Protein AF-A0A9D5Z1Z5-F1 (afdb_monomer_lite)

pLDDT: mean 91.75, std 8.3, range [56.66, 98.31]

Radius of gyration: 14.16 Å; chains: 1; bounding box: 26×24×48 Å

Sequence (96 aa):
SKLKGMKEYLRKNLNTPDTPAVINTVIRVVKGWVNYHNISYNKKRVGSFIERCKHILLAWFNRRGGKKRMTWDRFTKILRLYQFPRMRDFRTKSML

Secondary structure (DSSP, 8-state):
-HHHHHHHHHHHTTT-S-HHHHHHHHHHHHHHHHHHH-BGGGHHHHHHHHHHHHHHHHHHHHHT--SSPPPHHHHHHHHHHTT---GGGSPPBP--

Foldseek 3Di:
DLLVVLLVLLVVCLQPPCPVVNVVVLLVSLVVVCQVQQAPVCLVVNQVVLVSSLVSVLVSQQSSDDPDRDDPVNSVVVCVVVVRDDSVVDDHDYPD

Structure (mmCIF, N/CA/C/O backbone):
data_AF-A0A9D5Z1Z5-F1
#
_entry.id   AF-A0A9D5Z1Z5-F1
#
loop_
_atom_site.group_PDB
_atom_site.id
_atom_site.type_symbol
_atom_site.label_atom_id
_atom_site.label_alt_id
_atom_site.label_comp_id
_atom_site.label_asym_id
_atom_site.label_entity_id
_atom_site.label_seq_id
_atom_site.pdbx_PDB_ins_code
_atom_site.Cartn_x
_atom_site.Cartn_y
_atom_site.Cartn_z
_atom_site.occupancy
_atom_site.B_iso_or_equiv
_atom_site.auth_seq_id
_atom_site.auth_comp_id
_atom_site.auth_asym_id
_atom_site.auth_atom_id
_atom_site.pdbx_PDB_model_num
ATOM 1 N N . SER A 1 1 ? 13.812 7.654 -2.418 1.00 89.06 1 SER A N 1
ATOM 2 C CA . SER A 1 1 ? 13.173 6.577 -3.216 1.00 89.06 1 SER A CA 1
ATOM 3 C C . SER A 1 1 ? 11.651 6.691 -3.138 1.00 89.06 1 SER A C 1
ATOM 5 O O . SER A 1 1 ? 11.152 7.274 -2.178 1.00 89.06 1 SER A O 1
ATOM 7 N N . LYS A 1 2 ? 10.890 6.122 -4.091 1.00 93.31 2 LYS A N 1
ATOM 8 C CA . LYS A 1 2 ? 9.409 6.162 -4.051 1.00 93.31 2 LYS A CA 1
ATOM 9 C C . LYS A 1 2 ? 8.814 5.528 -2.788 1.00 93.31 2 LYS A C 1
ATOM 11 O O . LYS A 1 2 ? 7.830 6.036 -2.268 1.00 93.31 2 LYS A O 1
ATOM 16 N N . LEU A 1 3 ? 9.453 4.490 -2.241 1.00 96.56 3 LEU A N 1
ATOM 17 C CA . LEU A 1 3 ? 9.033 3.879 -0.974 1.00 96.56 3 LEU A CA 1
ATOM 18 C C . LEU A 1 3 ? 9.202 4.828 0.224 1.00 96.56 3 LEU A C 1
ATOM 20 O O . LEU A 1 3 ? 8.354 4.830 1.110 1.00 96.56 3 LEU A O 1
ATOM 24 N N . LYS A 1 4 ? 10.267 5.647 0.253 1.00 97.19 4 LYS A N 1
ATOM 25 C CA . LYS A 1 4 ? 10.462 6.669 1.299 1.00 97.19 4 LYS A CA 1
ATOM 26 C C . LYS A 1 4 ? 9.357 7.729 1.232 1.00 97.19 4 LYS A C 1
ATOM 28 O O . LYS A 1 4 ? 8.682 7.945 2.231 1.00 97.19 4 LYS A O 1
ATOM 33 N N . GLY A 1 5 ? 9.090 8.265 0.039 1.00 97.56 5 GLY A N 1
ATOM 34 C CA . GLY A 1 5 ? 8.012 9.240 -0.160 1.00 97.56 5 GLY A CA 1
ATOM 35 C C . GLY A 1 5 ? 6.626 8.686 0.195 1.00 97.56 5 GLY A C 1
ATOM 36 O O . GLY A 1 5 ? 5.840 9.365 0.844 1.00 97.56 5 GLY A O 1
ATOM 37 N N . MET A 1 6 ? 6.341 7.419 -0.136 1.00 97.75 6 MET A N 1
ATOM 38 C CA . MET A 1 6 ? 5.099 6.758 0.287 1.00 97.75 6 MET A CA 1
ATOM 39 C C . MET A 1 6 ? 4.985 6.666 1.816 1.00 97.75 6 MET A C 1
ATOM 41 O O . MET A 1 6 ? 3.918 6.932 2.360 1.00 97.75 6 MET A O 1
ATOM 45 N N . LYS A 1 7 ? 6.067 6.307 2.523 1.00 98.06 7 LYS A N 1
ATOM 46 C CA . LYS A 1 7 ? 6.070 6.262 3.996 1.00 98.06 7 LYS A CA 1
ATOM 47 C C . LYS A 1 7 ? 5.796 7.638 4.605 1.00 98.06 7 LYS A C 1
ATOM 49 O O . LYS A 1 7 ? 5.011 7.727 5.544 1.00 98.06 7 LYS A O 1
ATOM 54 N N . GLU A 1 8 ? 6.420 8.687 4.078 1.00 98.31 8 GLU A N 1
ATOM 55 C CA . GLU A 1 8 ? 6.221 10.069 4.534 1.00 98.31 8 GLU A CA 1
ATOM 56 C C . GLU A 1 8 ? 4.784 10.537 4.294 1.00 98.31 8 GLU A C 1
ATOM 58 O O . GLU A 1 8 ? 4.144 11.043 5.214 1.00 98.31 8 GLU A O 1
ATOM 63 N N . TYR A 1 9 ? 4.244 10.293 3.096 1.00 98.31 9 TYR A N 1
ATOM 64 C CA . TYR A 1 9 ? 2.851 10.592 2.765 1.00 98.31 9 TYR A CA 1
ATOM 65 C C . TYR A 1 9 ? 1.876 9.892 3.722 1.00 98.31 9 TYR A C 1
ATOM 67 O O . TYR A 1 9 ? 0.991 10.531 4.286 1.00 98.31 9 TYR A O 1
ATOM 75 N N . LEU A 1 10 ? 2.072 8.595 3.973 1.00 98.06 10 LEU A N 1
ATOM 76 C CA . LEU A 1 10 ? 1.230 7.831 4.895 1.00 98.06 10 LEU A CA 1
ATOM 77 C C . LEU A 1 10 ? 1.362 8.311 6.344 1.00 98.06 10 LEU A C 1
ATOM 79 O O . LEU A 1 10 ? 0.366 8.367 7.058 1.00 98.06 10 LEU A O 1
ATOM 83 N N . ARG A 1 11 ? 2.566 8.699 6.782 1.00 97.56 11 ARG A N 1
ATOM 84 C CA . ARG A 1 11 ? 2.780 9.263 8.122 1.00 97.56 11 ARG A CA 1
ATOM 85 C C . ARG A 1 11 ? 2.022 10.580 8.305 1.00 97.56 11 ARG A C 1
ATOM 87 O O . ARG A 1 11 ? 1.387 10.753 9.337 1.00 97.56 11 ARG A O 1
ATOM 94 N N . LYS A 1 12 ? 2.043 11.468 7.304 1.00 97.88 12 LYS A N 1
ATOM 95 C CA . LYS A 1 12 ? 1.273 12.727 7.320 1.00 97.88 12 LYS A CA 1
ATOM 96 C C . LYS A 1 12 ? -0.240 12.489 7.362 1.00 97.88 12 LYS A C 1
ATOM 98 O O . LYS A 1 12 ? -0.967 13.284 7.934 1.00 97.88 12 LYS A O 1
ATOM 103 N N . ASN A 1 13 ? -0.697 11.369 6.806 1.00 97.62 13 ASN A N 1
ATOM 104 C CA . ASN A 1 13 ? -2.105 10.984 6.754 1.00 97.62 13 ASN A CA 1
ATOM 105 C C . ASN A 1 13 ? -2.477 9.924 7.808 1.00 97.62 13 ASN A C 1
ATOM 107 O O . ASN A 1 13 ? -3.400 9.143 7.592 1.00 97.62 13 ASN A O 1
ATOM 111 N N . LEU A 1 14 ? -1.759 9.837 8.935 1.00 96.56 14 LEU A N 1
ATOM 112 C CA . LEU A 1 14 ? -2.029 8.814 9.954 1.00 96.56 14 LEU A CA 1
ATOM 113 C C . LEU A 1 14 ? -3.452 8.929 10.526 1.00 96.56 14 LEU A C 1
ATOM 115 O O . LEU A 1 14 ? -4.154 7.930 10.621 1.00 96.56 14 LEU A O 1
ATOM 119 N N . ASN A 1 15 ? -3.902 10.147 10.822 1.00 95.50 15 ASN A N 1
ATOM 120 C CA . ASN A 1 15 ? -5.189 10.397 11.481 1.00 95.50 15 ASN A CA 1
ATOM 121 C C . ASN A 1 15 ? -6.287 10.851 10.506 1.00 95.50 15 ASN A C 1
ATOM 123 O O . ASN A 1 15 ? -7.268 11.459 10.916 1.00 95.50 15 ASN A O 1
ATOM 127 N N . THR A 1 16 ? -6.123 10.589 9.208 1.00 95.81 16 THR A N 1
ATOM 128 C CA . THR A 1 16 ? -7.092 11.032 8.197 1.00 95.81 16 THR A CA 1
ATOM 129 C C . THR A 1 16 ? -8.463 10.359 8.371 1.00 95.81 16 THR A C 1
ATOM 131 O O . THR A 1 16 ? -8.524 9.132 8.538 1.00 95.81 16 THR A O 1
ATOM 134 N N . PRO A 1 17 ? -9.578 11.105 8.283 1.00 93.62 17 PRO A N 1
ATOM 135 C CA . PRO A 1 17 ? -10.902 10.498 8.174 1.00 93.62 17 PRO A CA 1
ATOM 136 C C . PRO A 1 17 ? -11.111 9.855 6.790 1.00 93.62 17 PRO A C 1
ATOM 138 O O . PRO A 1 17 ? -11.782 8.831 6.673 1.00 93.62 17 PRO A O 1
ATOM 141 N N . ASP A 1 18 ? -10.456 10.380 5.749 1.00 96.25 18 ASP A N 1
ATOM 142 C CA . ASP A 1 18 ? -10.604 9.930 4.363 1.00 96.25 18 ASP A CA 1
ATOM 143 C C . ASP A 1 18 ? -9.555 8.870 3.990 1.00 96.25 18 ASP A C 1
ATOM 145 O O . ASP A 1 18 ? -8.564 9.092 3.288 1.00 96.25 18 ASP A O 1
ATOM 149 N N . THR A 1 19 ? -9.768 7.666 4.518 1.00 94.88 19 THR A N 1
ATOM 150 C CA . THR A 1 19 ? -8.958 6.487 4.174 1.00 94.88 19 THR A CA 1
ATOM 151 C C . THR A 1 19 ? -9.017 6.147 2.674 1.00 94.88 19 THR A C 1
ATOM 153 O O . THR A 1 19 ? -7.953 5.865 2.107 1.00 94.88 19 THR A O 1
ATOM 156 N N . PRO A 1 20 ? -10.193 6.170 2.005 1.00 96.12 20 PRO A N 1
ATOM 157 C CA . PRO A 1 20 ? -10.282 5.899 0.571 1.00 96.12 20 PRO A CA 1
ATOM 158 C C . PRO A 1 20 ? -9.371 6.792 -0.283 1.00 96.12 20 PRO A C 1
ATOM 160 O O . PRO A 1 20 ? -8.656 6.275 -1.148 1.00 96.12 20 PRO A O 1
ATOM 163 N N . ALA A 1 21 ? -9.319 8.105 -0.025 1.00 97.69 21 ALA A N 1
ATOM 164 C CA . ALA A 1 21 ? -8.465 9.023 -0.784 1.00 97.69 21 ALA A CA 1
ATOM 165 C C . ALA A 1 21 ? -6.969 8.700 -0.649 1.00 97.69 21 ALA A C 1
ATOM 167 O O . ALA A 1 21 ? -6.220 8.748 -1.635 1.00 97.69 21 ALA A O 1
ATOM 168 N N . VAL A 1 22 ? -6.525 8.301 0.546 1.00 97.81 22 VAL A N 1
ATOM 169 C CA . VAL A 1 22 ? -5.132 7.891 0.780 1.00 97.81 22 VAL A CA 1
ATOM 170 C C . VAL A 1 22 ? -4.787 6.631 -0.006 1.00 97.81 22 VAL A C 1
ATOM 172 O O . VAL A 1 22 ? -3.751 6.591 -0.677 1.00 97.81 22 VAL A O 1
ATOM 175 N N . ILE A 1 23 ? -5.658 5.617 0.020 1.00 97.06 23 ILE A N 1
ATOM 176 C CA . ILE A 1 23 ? -5.455 4.374 -0.741 1.00 97.06 23 ILE A CA 1
ATOM 177 C C . ILE A 1 23 ? -5.396 4.679 -2.242 1.00 97.06 23 ILE A C 1
ATOM 179 O O . ILE A 1 23 ? -4.477 4.222 -2.924 1.00 97.06 23 ILE A O 1
ATOM 183 N N . ASN A 1 24 ? -6.313 5.504 -2.750 1.00 97.81 24 ASN A N 1
ATOM 184 C CA . ASN A 1 24 ? -6.347 5.899 -4.158 1.00 97.81 24 ASN A CA 1
ATOM 185 C C . ASN A 1 24 ? -5.082 6.656 -4.584 1.00 97.81 24 ASN A C 1
ATOM 187 O O . ASN A 1 24 ? -4.541 6.405 -5.663 1.00 97.81 24 ASN A O 1
ATOM 191 N N . THR A 1 25 ? -4.553 7.527 -3.725 1.00 97.81 25 THR A N 1
ATOM 192 C CA . THR A 1 25 ? -3.285 8.225 -3.982 1.00 97.81 25 THR A CA 1
ATOM 193 C C . THR A 1 25 ? -2.115 7.246 -4.055 1.00 97.81 25 THR A C 1
ATOM 195 O O . THR A 1 25 ? -1.317 7.299 -4.994 1.00 97.81 25 THR A O 1
ATOM 198 N N . VAL A 1 26 ? -2.039 6.291 -3.122 1.00 97.75 26 VAL A N 1
ATOM 199 C CA . VAL A 1 26 ? -1.028 5.223 -3.159 1.00 97.75 26 VAL A CA 1
ATOM 200 C C . VAL A 1 26 ? -1.137 4.416 -4.455 1.00 97.75 26 VAL A C 1
ATOM 202 O O . VAL A 1 26 ? -0.120 4.172 -5.105 1.00 97.75 26 VAL A O 1
ATOM 205 N N . ILE A 1 27 ? -2.349 4.044 -4.874 1.00 97.56 27 ILE A N 1
ATOM 206 C CA . ILE A 1 27 ? -2.586 3.306 -6.123 1.00 97.56 27 ILE A CA 1
ATOM 207 C C . ILE A 1 27 ? -2.072 4.088 -7.332 1.00 97.56 27 ILE A C 1
ATOM 209 O O . ILE A 1 27 ? -1.370 3.513 -8.165 1.00 97.56 27 ILE A O 1
ATOM 213 N N . ARG A 1 28 ? -2.369 5.391 -7.428 1.00 96.69 28 ARG A N 1
ATOM 214 C CA . ARG A 1 28 ? -1.884 6.253 -8.521 1.00 96.69 28 ARG A CA 1
ATOM 215 C C . ARG A 1 28 ? -0.355 6.282 -8.576 1.00 96.69 28 ARG A C 1
ATOM 217 O O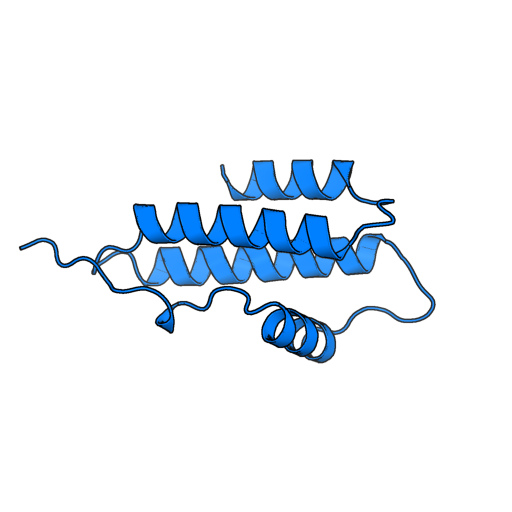 . ARG A 1 28 ? 0.220 6.102 -9.648 1.00 96.69 28 ARG A O 1
ATOM 224 N N . VAL A 1 29 ? 0.307 6.422 -7.425 1.00 95.50 29 VAL A N 1
ATOM 225 C CA . VAL A 1 29 ? 1.778 6.403 -7.332 1.00 95.50 29 VAL A CA 1
ATOM 226 C C . VAL A 1 29 ? 2.350 5.058 -7.780 1.00 95.50 29 VAL A C 1
ATOM 228 O O . VAL A 1 29 ? 3.323 5.031 -8.537 1.00 95.50 29 VAL A O 1
ATOM 231 N N . VAL A 1 30 ? 1.752 3.945 -7.341 1.00 96.25 30 VAL A N 1
ATOM 232 C CA . VAL A 1 30 ? 2.190 2.600 -7.734 1.00 96.25 30 VAL A CA 1
ATOM 233 C C . VAL A 1 30 ? 2.021 2.401 -9.236 1.00 96.25 30 VAL A C 1
ATOM 235 O O . VAL A 1 30 ? 2.984 2.014 -9.893 1.00 96.25 30 VAL A O 1
ATOM 238 N N . LYS A 1 31 ? 0.851 2.731 -9.801 1.00 94.88 31 LYS A N 1
ATOM 239 C CA . LYS A 1 31 ? 0.597 2.639 -11.248 1.00 94.88 31 LYS A CA 1
ATOM 240 C C . LYS A 1 31 ? 1.614 3.450 -12.049 1.00 94.88 31 LYS A C 1
ATOM 242 O O . LYS A 1 31 ? 2.222 2.906 -12.964 1.00 94.88 31 LYS A O 1
ATOM 247 N N . GLY A 1 32 ? 1.854 4.708 -11.674 1.00 93.00 32 GLY A N 1
ATOM 248 C CA . GLY A 1 32 ? 2.824 5.565 -12.360 1.00 93.00 32 GLY A CA 1
ATOM 249 C C . GLY A 1 32 ? 4.245 4.999 -12.323 1.00 93.00 32 GLY A C 1
ATOM 250 O O . GLY A 1 32 ? 4.926 4.957 -13.345 1.00 93.00 32 GLY A O 1
ATOM 251 N N . TRP A 1 33 ? 4.684 4.497 -11.164 1.00 94.38 33 TRP A N 1
ATOM 252 C CA . TRP A 1 33 ? 6.012 3.897 -11.053 1.00 94.38 33 TRP A CA 1
ATOM 253 C C . TRP A 1 33 ? 6.133 2.619 -11.887 1.00 94.38 33 TRP A C 1
ATOM 255 O O . TRP A 1 33 ? 7.124 2.460 -12.598 1.00 94.38 33 TRP A O 1
ATOM 265 N N . VAL A 1 34 ? 5.134 1.734 -11.847 1.00 92.81 34 VAL A N 1
ATOM 266 C CA . VAL A 1 34 ? 5.164 0.491 -12.627 1.00 92.81 34 VAL A CA 1
ATOM 267 C C . VAL A 1 34 ? 5.115 0.787 -14.126 1.00 92.81 34 VAL A C 1
ATOM 269 O O . VAL A 1 34 ? 5.950 0.263 -14.850 1.00 92.81 34 VAL A O 1
ATOM 272 N N . ASN A 1 35 ? 4.247 1.687 -14.591 1.00 90.06 35 ASN A N 1
ATOM 273 C CA . ASN A 1 35 ? 4.170 2.074 -16.007 1.00 90.06 35 ASN A CA 1
ATOM 274 C C . ASN A 1 35 ? 5.510 2.574 -16.567 1.00 90.06 35 ASN A C 1
ATOM 276 O O . ASN A 1 35 ? 5.827 2.310 -17.725 1.00 90.06 35 ASN A O 1
ATOM 280 N N . TYR A 1 36 ? 6.302 3.268 -15.745 1.00 90.12 36 TYR A N 1
ATOM 281 C CA . TYR A 1 36 ? 7.634 3.735 -16.129 1.00 90.12 36 TYR A CA 1
ATOM 282 C C . TYR A 1 36 ? 8.689 2.616 -16.115 1.00 90.12 36 TYR A C 1
ATOM 284 O O . TYR A 1 36 ? 9.592 2.606 -16.941 1.00 90.12 36 TYR A O 1
ATOM 292 N N . HIS A 1 37 ? 8.594 1.664 -15.181 1.00 86.88 37 HIS A N 1
ATOM 293 C CA . HIS A 1 37 ? 9.646 0.669 -14.940 1.00 86.88 37 HIS A CA 1
ATOM 294 C C . HIS A 1 37 ? 9.353 -0.727 -15.523 1.00 86.88 37 HIS A C 1
ATOM 296 O O . HIS A 1 37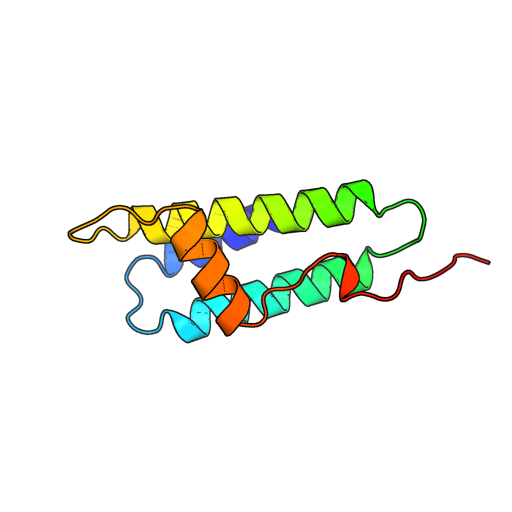 ? 10.227 -1.592 -15.447 1.00 86.88 37 HIS A O 1
ATOM 302 N N . ASN A 1 38 ? 8.161 -0.986 -16.075 1.00 80.00 38 ASN A N 1
ATOM 303 C CA . ASN A 1 38 ? 7.729 -2.315 -16.530 1.00 80.00 38 ASN A CA 1
ATOM 304 C C . ASN A 1 38 ? 8.263 -2.694 -17.926 1.00 80.00 38 ASN A C 1
ATOM 306 O O . ASN A 1 38 ? 7.513 -2.803 -18.898 1.00 80.00 38 ASN A O 1
ATOM 310 N N . ILE A 1 39 ? 9.572 -2.925 -17.992 1.00 78.81 39 ILE A N 1
ATOM 311 C CA . ILE A 1 39 ? 10.297 -3.511 -19.132 1.00 78.81 39 ILE A CA 1
ATOM 312 C C . ILE A 1 39 ? 10.576 -5.005 -18.883 1.00 78.81 39 ILE A C 1
ATOM 314 O O . ILE A 1 39 ? 10.631 -5.435 -17.726 1.00 78.81 39 ILE A O 1
ATOM 318 N N . SER A 1 40 ? 10.771 -5.799 -19.943 1.00 70.56 40 SER A N 1
ATOM 319 C CA . SER A 1 40 ? 10.860 -7.276 -19.891 1.00 70.56 40 SER A CA 1
ATOM 320 C C . SER A 1 40 ? 11.788 -7.846 -18.819 1.00 70.56 40 SER A C 1
ATOM 322 O O . SER A 1 40 ? 11.400 -8.772 -18.104 1.00 70.56 40 SER A O 1
ATOM 324 N N . TYR A 1 41 ? 12.960 -7.242 -18.627 1.00 72.31 41 TYR A N 1
ATOM 325 C CA . TYR A 1 41 ? 13.968 -7.701 -17.667 1.00 72.31 41 TYR A CA 1
ATOM 326 C C . TYR A 1 41 ? 13.766 -7.174 -16.235 1.00 72.31 41 TYR A C 1
ATOM 328 O O . TYR A 1 41 ? 14.477 -7.568 -15.315 1.00 72.31 41 TYR A O 1
ATOM 336 N N . ASN A 1 42 ? 12.774 -6.309 -16.001 1.00 83.00 42 ASN A N 1
ATOM 337 C CA . ASN A 1 42 ? 12.578 -5.627 -14.715 1.00 83.00 42 ASN A CA 1
ATOM 338 C C . ASN A 1 42 ? 11.406 -6.185 -13.887 1.00 83.00 42 ASN A C 1
ATOM 340 O O . ASN A 1 42 ? 11.046 -5.651 -12.833 1.00 83.00 42 ASN A O 1
ATOM 344 N N . LYS A 1 43 ? 10.828 -7.301 -14.338 1.00 85.31 43 LYS A N 1
ATOM 345 C CA . LYS A 1 43 ? 9.686 -7.992 -13.724 1.00 85.31 43 LYS A CA 1
ATOM 346 C C . LYS A 1 43 ? 9.866 -8.248 -12.218 1.00 85.31 43 LYS A C 1
ATOM 348 O O . LYS A 1 43 ? 8.986 -7.913 -11.425 1.00 85.31 43 LYS A O 1
ATOM 353 N N . LYS A 1 44 ? 11.033 -8.757 -11.800 1.00 89.06 44 LYS A N 1
ATOM 354 C CA . LYS A 1 44 ? 11.353 -9.041 -10.384 1.00 89.06 44 LYS A CA 1
ATOM 355 C C . LYS A 1 44 ? 11.362 -7.781 -9.514 1.00 89.06 44 LYS A C 1
ATOM 357 O O . LYS A 1 44 ? 10.829 -7.788 -8.401 1.00 89.06 44 LYS A O 1
ATOM 362 N N . ARG A 1 45 ? 11.942 -6.685 -10.014 1.00 90.88 45 ARG A N 1
ATOM 363 C CA . ARG A 1 45 ? 11.975 -5.392 -9.310 1.00 90.88 45 ARG A CA 1
ATOM 364 C C . ARG A 1 45 ? 10.574 -4.801 -9.194 1.00 90.88 45 ARG A C 1
ATOM 366 O O . ARG A 1 45 ? 10.233 -4.282 -8.135 1.00 90.88 45 ARG A O 1
ATOM 373 N N . VAL A 1 46 ? 9.768 -4.911 -10.251 1.00 92.69 46 VAL A N 1
ATOM 374 C CA . VAL A 1 46 ? 8.376 -4.446 -10.265 1.00 92.69 46 VAL A CA 1
ATOM 375 C C . VAL A 1 46 ? 7.529 -5.198 -9.246 1.00 92.69 46 VAL A C 1
ATOM 377 O O . VAL A 1 46 ? 6.902 -4.564 -8.398 1.00 92.69 46 VAL A O 1
ATOM 380 N N . GLY A 1 47 ? 7.573 -6.533 -9.260 1.00 93.06 47 GLY A N 1
ATOM 381 C CA . GLY A 1 47 ? 6.883 -7.352 -8.262 1.00 93.06 47 GLY A CA 1
ATOM 382 C C . GLY A 1 47 ? 7.322 -7.005 -6.837 1.00 93.06 47 GLY A C 1
ATOM 383 O O . GLY A 1 47 ? 6.489 -6.721 -5.978 1.00 93.06 47 GLY A O 1
ATOM 384 N N . SER A 1 48 ? 8.635 -6.903 -6.608 1.00 94.50 48 SER A N 1
ATOM 385 C CA . SER A 1 48 ? 9.191 -6.534 -5.298 1.00 94.50 48 SER A CA 1
ATOM 386 C C . SER A 1 48 ? 8.744 -5.146 -4.829 1.00 94.50 48 SER A C 1
ATOM 388 O O . SER A 1 48 ? 8.524 -4.933 -3.638 1.00 94.50 48 SER A O 1
ATOM 390 N N . PHE A 1 49 ? 8.618 -4.181 -5.742 1.00 95.12 49 PHE A N 1
ATOM 391 C CA . PHE A 1 49 ? 8.125 -2.844 -5.423 1.00 95.12 49 PHE A CA 1
ATOM 392 C C . PHE A 1 49 ? 6.653 -2.875 -4.996 1.00 95.12 49 PHE A C 1
ATOM 394 O O . PHE A 1 49 ? 6.319 -2.324 -3.947 1.00 95.12 49 PHE A O 1
ATOM 401 N N . ILE A 1 50 ? 5.798 -3.564 -5.761 1.00 95.94 50 ILE A N 1
ATOM 402 C CA . ILE A 1 50 ? 4.367 -3.710 -5.457 1.00 95.94 50 ILE A CA 1
ATOM 403 C C . ILE A 1 50 ? 4.174 -4.355 -4.077 1.00 95.94 50 ILE A C 1
ATOM 405 O O . ILE A 1 50 ? 3.429 -3.818 -3.255 1.00 95.94 50 ILE A O 1
ATOM 409 N N . GLU A 1 51 ? 4.878 -5.452 -3.782 1.00 96.62 51 GLU A N 1
ATOM 410 C CA . GLU A 1 51 ? 4.775 -6.122 -2.478 1.00 96.62 51 GLU A CA 1
ATOM 411 C C . GLU A 1 51 ? 5.255 -5.226 -1.329 1.00 96.62 51 GLU A C 1
ATOM 413 O O . GLU A 1 51 ? 4.580 -5.099 -0.305 1.00 96.62 51 GLU A O 1
ATOM 418 N N . ARG A 1 52 ? 6.363 -4.495 -1.505 1.00 97.44 52 ARG A N 1
ATOM 419 C CA . ARG A 1 52 ? 6.828 -3.530 -0.492 1.00 97.44 52 ARG A CA 1
ATOM 420 C C . ARG A 1 52 ? 5.800 -2.427 -0.234 1.00 97.44 52 ARG A C 1
ATOM 422 O O . ARG A 1 52 ? 5.598 -2.060 0.924 1.00 97.44 52 ARG A O 1
ATOM 429 N N . CYS A 1 53 ? 5.125 -1.921 -1.266 1.00 97.81 53 CYS A N 1
ATOM 430 C CA . CYS A 1 53 ? 4.033 -0.959 -1.103 1.00 97.81 53 CYS A CA 1
ATOM 431 C C . CYS A 1 53 ? 2.874 -1.543 -0.280 1.00 97.81 53 CYS A C 1
ATOM 433 O O . CYS A 1 53 ? 2.394 -0.876 0.638 1.00 97.81 53 CYS A O 1
ATOM 435 N N . LYS A 1 54 ? 2.471 -2.795 -0.541 1.00 97.69 54 LYS A N 1
ATOM 436 C CA . LYS A 1 54 ? 1.434 -3.491 0.242 1.00 97.69 54 LYS A CA 1
ATOM 437 C C . LYS A 1 54 ? 1.813 -3.602 1.719 1.00 97.69 54 LYS A C 1
ATOM 439 O O . LYS A 1 54 ? 1.018 -3.224 2.575 1.00 97.69 54 LYS A O 1
ATOM 444 N N . HIS A 1 55 ? 3.035 -4.036 2.031 1.00 97.88 55 HIS A N 1
ATOM 445 C CA . HIS A 1 55 ? 3.507 -4.133 3.419 1.00 97.88 55 HIS A CA 1
ATOM 446 C C . HIS A 1 55 ? 3.553 -2.778 4.133 1.00 97.88 55 HIS A C 1
ATOM 448 O O . HIS A 1 55 ? 3.158 -2.678 5.294 1.00 97.88 55 HIS A O 1
ATOM 454 N N . ILE A 1 56 ? 4.005 -1.721 3.450 1.00 98.06 56 ILE A N 1
ATOM 455 C CA . ILE A 1 56 ? 4.016 -0.364 4.014 1.00 98.06 56 ILE A CA 1
ATOM 456 C C . ILE A 1 56 ? 2.590 0.099 4.329 1.00 98.06 56 ILE A C 1
ATOM 458 O O . ILE A 1 56 ? 2.358 0.660 5.400 1.00 98.06 56 ILE A O 1
ATOM 462 N N . LEU A 1 57 ? 1.643 -0.150 3.423 1.00 97.31 57 LEU A N 1
ATOM 463 C CA . LEU A 1 57 ? 0.251 0.245 3.603 1.00 97.31 57 LEU A CA 1
ATOM 464 C C . LEU A 1 57 ? -0.428 -0.558 4.725 1.00 97.31 57 LEU A C 1
ATOM 466 O O . LEU A 1 57 ? -1.096 0.037 5.566 1.00 97.31 57 LEU A O 1
ATOM 470 N N . LEU A 1 58 ? -0.184 -1.869 4.823 1.00 97.50 58 LEU A N 1
ATOM 471 C CA . LEU A 1 58 ? -0.643 -2.679 5.957 1.00 97.50 58 LEU A CA 1
ATOM 472 C C . LEU A 1 58 ? -0.078 -2.166 7.289 1.00 97.50 58 LEU A C 1
ATOM 474 O O . LEU A 1 58 ? -0.795 -2.081 8.286 1.00 97.50 58 LEU A O 1
ATOM 478 N N . ALA A 1 59 ? 1.210 -1.815 7.321 1.00 97.25 59 ALA A N 1
ATOM 479 C CA . ALA A 1 59 ? 1.820 -1.237 8.512 1.00 97.25 59 ALA A CA 1
ATOM 480 C C . ALA A 1 59 ? 1.175 0.107 8.875 1.00 97.25 59 ALA A C 1
ATOM 482 O O . ALA A 1 59 ? 0.978 0.383 10.051 1.00 97.25 59 ALA A O 1
ATOM 483 N N . TRP A 1 60 ? 0.819 0.934 7.889 1.00 97.06 60 TRP A N 1
ATOM 484 C CA . TRP A 1 60 ? 0.072 2.169 8.126 1.00 97.06 60 TRP A CA 1
ATOM 485 C C . TRP A 1 60 ? -1.315 1.900 8.717 1.00 97.06 60 TRP A C 1
ATOM 487 O O . TRP A 1 60 ? -1.613 2.472 9.759 1.00 97.06 60 TRP A O 1
ATOM 497 N N . PHE A 1 61 ? -2.100 0.969 8.161 1.00 95.31 61 PHE A N 1
ATOM 498 C CA . PHE A 1 61 ? -3.387 0.560 8.748 1.00 95.31 61 PHE A CA 1
ATOM 499 C C . PHE A 1 61 ? -3.247 0.146 10.214 1.00 95.31 61 PHE A C 1
ATOM 501 O O . PHE A 1 61 ? -4.000 0.604 11.063 1.00 95.31 61 PHE A O 1
ATOM 508 N N . ASN A 1 62 ? -2.248 -0.682 10.522 1.00 95.69 62 ASN A N 1
ATOM 509 C CA . ASN A 1 62 ? -2.022 -1.157 11.885 1.00 95.69 62 ASN A CA 1
ATOM 510 C C . ASN A 1 62 ? -1.539 -0.062 12.848 1.00 95.69 62 ASN A C 1
ATOM 512 O O . ASN A 1 62 ? -1.804 -0.157 14.041 1.00 95.69 62 ASN A O 1
ATOM 516 N N . ARG A 1 63 ? -0.862 0.985 12.357 1.00 95.19 63 ARG A N 1
ATOM 517 C CA . ARG A 1 63 ? -0.442 2.128 13.187 1.00 95.19 63 ARG A CA 1
ATOM 518 C C . ARG A 1 63 ? -1.592 3.053 13.572 1.00 95.19 63 ARG A C 1
ATOM 520 O O . ARG A 1 63 ? -1.462 3.762 14.558 1.00 95.19 63 ARG A O 1
ATOM 527 N N . ARG A 1 64 ? -2.692 3.055 12.817 1.00 91.31 64 ARG A N 1
ATOM 528 C CA . ARG A 1 64 ? -3.874 3.882 13.111 1.00 91.31 64 ARG A CA 1
ATOM 529 C C . ARG A 1 64 ? -4.672 3.405 14.326 1.00 91.31 64 ARG A C 1
ATOM 531 O O . ARG A 1 64 ? -5.564 4.115 14.773 1.00 91.31 64 ARG A O 1
ATOM 538 N N . GLY A 1 65 ? -4.351 2.225 14.856 1.00 82.81 65 GLY A N 1
ATOM 539 C CA . GLY A 1 65 ? -5.070 1.634 15.977 1.00 82.81 65 GLY A CA 1
ATOM 540 C C . GLY A 1 65 ? -6.454 1.106 15.587 1.00 82.81 65 GLY A C 1
ATOM 541 O O . GLY A 1 65 ? -6.808 1.010 14.412 1.00 82.81 65 GLY A O 1
ATOM 542 N N . GLY A 1 66 ? -7.220 0.700 16.598 1.00 82.62 66 GLY A N 1
ATOM 543 C CA . GLY A 1 66 ? -8.526 0.053 16.462 1.00 82.62 66 GLY A CA 1
ATOM 544 C C . GLY A 1 66 ? -8.628 -1.204 17.328 1.00 82.62 66 GLY A C 1
ATOM 545 O O . GLY A 1 66 ? -7.616 -1.770 17.733 1.00 82.62 66 GLY A O 1
ATOM 546 N N . LYS A 1 67 ? -9.857 -1.668 17.602 1.00 77.50 67 LYS A N 1
ATOM 547 C CA . LYS A 1 67 ? -10.117 -2.820 18.497 1.00 77.50 67 LYS A CA 1
ATOM 548 C C . LYS A 1 67 ? -9.411 -4.116 18.075 1.00 77.50 67 LYS A C 1
ATOM 550 O O . LYS A 1 67 ? -9.153 -4.967 18.917 1.00 77.50 67 LYS A O 1
ATOM 555 N N . LYS A 1 68 ? -9.148 -4.311 16.777 1.00 87.06 68 LYS A N 1
ATOM 556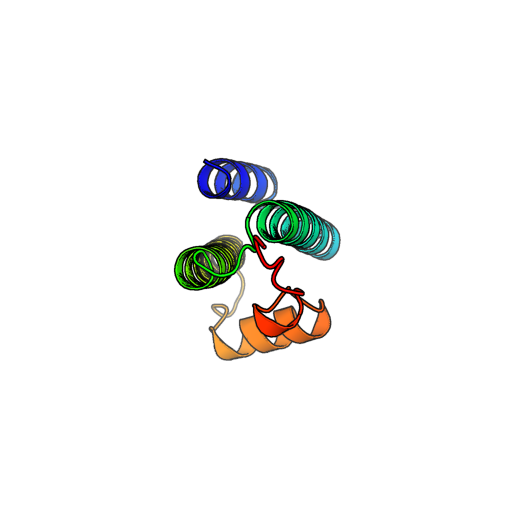 C CA . LYS A 1 68 ? -8.497 -5.516 16.238 1.00 87.06 68 LYS A CA 1
ATOM 557 C C . LYS A 1 68 ? -7.423 -5.131 15.229 1.00 87.06 68 LYS A C 1
ATOM 559 O O . LYS A 1 68 ? -7.661 -4.298 14.358 1.00 87.06 68 LYS A O 1
ATOM 564 N N . ARG A 1 69 ? -6.271 -5.802 15.303 1.00 91.25 69 ARG A N 1
ATOM 565 C CA . ARG A 1 69 ? -5.182 -5.660 14.328 1.00 91.25 69 ARG A CA 1
ATOM 566 C C . ARG A 1 69 ? -5.653 -6.082 12.930 1.00 91.25 69 ARG A C 1
ATOM 568 O O . ARG A 1 69 ? -6.329 -7.100 12.771 1.00 91.25 69 ARG A O 1
ATOM 575 N N . MET A 1 70 ? -5.262 -5.324 11.910 1.00 94.69 70 MET A N 1
ATOM 576 C CA . MET A 1 70 ? -5.470 -5.688 10.512 1.00 94.69 70 MET A CA 1
ATOM 577 C C . MET A 1 70 ? -4.562 -6.869 10.147 1.00 94.69 70 MET A C 1
ATOM 579 O O . MET A 1 70 ? -3.332 -6.772 10.223 1.00 94.69 70 MET A O 1
ATOM 583 N N . THR A 1 71 ? -5.170 -7.980 9.730 1.00 95.94 71 THR A N 1
ATOM 584 C CA . THR A 1 71 ? -4.462 -9.166 9.228 1.00 95.94 71 THR A CA 1
ATOM 585 C C . THR A 1 71 ? -4.160 -9.032 7.737 1.00 95.94 71 THR A C 1
ATOM 587 O O . THR A 1 71 ? -4.818 -8.270 7.025 1.00 95.94 71 THR A O 1
ATOM 590 N N . TRP A 1 72 ? -3.185 -9.801 7.243 1.00 96.19 72 TRP A N 1
ATOM 591 C CA . TRP A 1 72 ? -2.852 -9.822 5.815 1.00 96.19 72 TRP A CA 1
ATOM 592 C C . TRP A 1 72 ? -4.044 -10.252 4.941 1.00 96.19 72 TRP A C 1
ATOM 594 O O . TRP A 1 72 ? -4.322 -9.617 3.928 1.00 96.19 72 TRP A O 1
ATOM 604 N N . ASP A 1 73 ? -4.809 -11.268 5.354 1.00 96.62 73 ASP A N 1
ATOM 605 C CA . ASP A 1 73 ? -5.985 -11.737 4.603 1.00 96.62 73 ASP A CA 1
ATOM 606 C C . ASP A 1 73 ? -7.066 -10.649 4.460 1.00 96.62 73 ASP A C 1
ATOM 608 O O . ASP A 1 73 ? -7.506 -10.333 3.353 1.00 96.62 73 ASP A O 1
ATOM 612 N N . ARG A 1 74 ? -7.440 -9.986 5.563 1.00 95.31 74 ARG A N 1
ATOM 613 C CA . ARG A 1 74 ? -8.423 -8.889 5.523 1.00 95.31 74 ARG A CA 1
ATOM 614 C C . ARG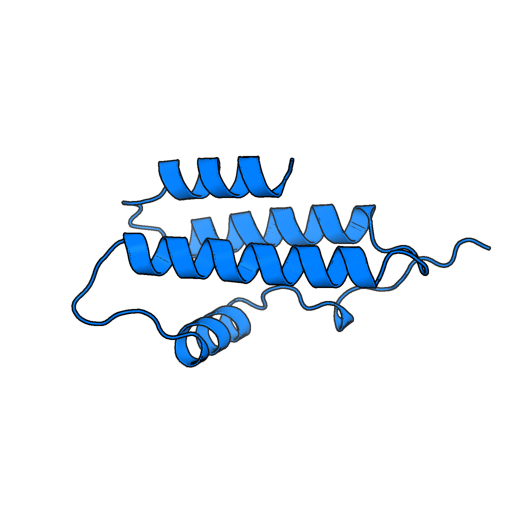 A 1 74 ? -7.927 -7.722 4.681 1.00 95.31 74 ARG A C 1
ATOM 616 O O . ARG A 1 74 ? -8.666 -7.189 3.857 1.00 95.31 74 ARG A O 1
ATOM 623 N N . PHE A 1 75 ? -6.658 -7.365 4.842 1.00 96.31 75 PHE A N 1
ATOM 624 C CA . PHE A 1 75 ? -6.033 -6.308 4.063 1.00 96.31 75 PHE A CA 1
ATOM 625 C C . PHE A 1 75 ? -6.036 -6.612 2.562 1.00 96.31 75 PHE A C 1
ATOM 627 O O . PHE A 1 75 ? -6.416 -5.761 1.763 1.00 96.31 75 PHE A O 1
ATOM 634 N N . THR A 1 76 ? -5.682 -7.831 2.154 1.00 95.50 76 THR A N 1
ATOM 635 C CA . THR A 1 76 ? -5.695 -8.209 0.733 1.00 95.50 76 THR A CA 1
ATOM 636 C C . THR A 1 76 ? -7.109 -8.276 0.149 1.00 95.50 76 THR A C 1
ATOM 638 O O . THR A 1 76 ? -7.281 -7.996 -1.037 1.00 95.50 76 THR A O 1
ATOM 641 N N . LYS A 1 77 ? -8.139 -8.590 0.949 1.00 96.56 77 LYS A N 1
ATOM 642 C CA . LYS A 1 77 ? -9.553 -8.437 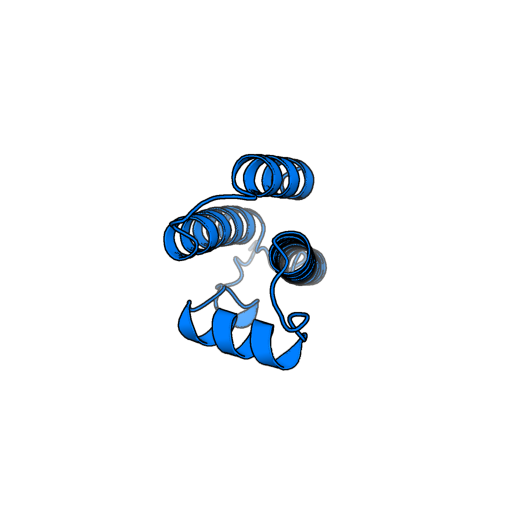0.550 1.00 96.56 77 LYS A CA 1
ATOM 643 C C . LYS A 1 77 ? -9.899 -6.971 0.276 1.00 96.56 77 LYS A C 1
ATOM 645 O O . LYS A 1 77 ? -10.424 -6.677 -0.792 1.00 96.56 77 LYS A O 1
ATOM 650 N N . ILE A 1 78 ? -9.511 -6.052 1.163 1.00 94.88 78 ILE A N 1
ATOM 651 C CA . ILE A 1 78 ? -9.691 -4.605 0.949 1.00 94.88 78 ILE A CA 1
ATOM 652 C C . ILE A 1 78 ? -8.971 -4.158 -0.327 1.00 94.88 78 ILE A C 1
ATOM 654 O O . ILE A 1 78 ? -9.576 -3.534 -1.190 1.00 94.88 78 ILE A O 1
ATOM 658 N N . LEU A 1 79 ? -7.701 -4.528 -0.506 1.00 95.69 79 LEU A N 1
ATOM 659 C CA . LEU A 1 79 ? -6.948 -4.152 -1.705 1.00 95.69 79 LEU A CA 1
ATOM 660 C C . LEU A 1 79 ? -7.584 -4.657 -3.006 1.00 95.69 79 LEU A C 1
ATOM 662 O O . LEU A 1 79 ? -7.474 -3.981 -4.026 1.00 95.69 79 LEU A O 1
ATOM 666 N N . ARG A 1 80 ? -8.248 -5.820 -2.984 1.00 95.25 80 ARG A N 1
ATOM 667 C CA . ARG A 1 80 ? -9.007 -6.319 -4.139 1.00 95.25 80 ARG A CA 1
ATOM 668 C C . ARG A 1 80 ? -10.188 -5.410 -4.479 1.00 95.25 80 ARG A C 1
ATOM 670 O O . ARG A 1 80 ? -10.362 -5.108 -5.654 1.00 95.25 80 ARG A O 1
ATOM 677 N N . LEU A 1 81 ? -10.932 -4.936 -3.477 1.00 95.75 81 LEU A N 1
ATOM 678 C CA . LEU A 1 81 ? -12.045 -3.995 -3.672 1.00 95.75 81 LEU A CA 1
ATOM 679 C C . LEU A 1 81 ? -11.570 -2.668 -4.278 1.00 95.75 81 LEU A C 1
ATOM 681 O O . LEU A 1 81 ? -12.196 -2.145 -5.190 1.00 95.75 81 LEU A O 1
ATOM 685 N N . TYR A 1 82 ? -10.413 -2.171 -3.836 1.00 95.69 82 TYR A N 1
ATOM 686 C CA . TYR A 1 82 ? -9.789 -0.962 -4.386 1.00 95.69 82 TYR A CA 1
ATOM 687 C C . TYR A 1 82 ? -9.049 -1.189 -5.715 1.00 95.69 82 TYR A C 1
ATOM 689 O O . TYR A 1 82 ? -8.398 -0.272 -6.212 1.00 95.69 82 TYR A O 1
ATOM 697 N N . GLN A 1 83 ? -9.097 -2.398 -6.287 1.00 94.56 83 GLN A N 1
ATOM 698 C CA . GLN A 1 83 ? -8.378 -2.758 -7.514 1.00 94.56 83 GLN A CA 1
ATOM 699 C C . GLN A 1 83 ? -6.881 -2.397 -7.451 1.00 94.56 83 GLN A C 1
ATOM 701 O O . GLN A 1 83 ? -6.300 -1.838 -8.388 1.00 94.56 83 GLN A O 1
ATOM 706 N N . PHE A 1 84 ? -6.245 -2.688 -6.310 1.00 95.06 84 PHE A N 1
ATOM 707 C CA . PHE A 1 84 ? -4.832 -2.390 -6.112 1.00 95.06 84 PHE A CA 1
ATOM 708 C C . PHE A 1 84 ? -3.979 -3.110 -7.171 1.00 95.06 84 PHE A C 1
ATOM 710 O O . PHE A 1 84 ? -4.205 -4.302 -7.411 1.00 95.06 84 PHE A O 1
ATOM 717 N N . PRO A 1 85 ? -2.975 -2.443 -7.772 1.00 92.25 85 PRO A N 1
ATOM 718 C CA . PRO A 1 85 ? -2.267 -3.001 -8.912 1.00 92.25 85 PRO A CA 1
ATOM 719 C C . PRO A 1 85 ? -1.548 -4.310 -8.596 1.00 92.25 85 PRO A C 1
ATOM 721 O O . PRO A 1 85 ? -0.836 -4.440 -7.595 1.00 92.25 85 PRO A O 1
ATOM 724 N N . ARG A 1 86 ? -1.693 -5.271 -9.500 1.00 90.75 86 ARG A N 1
ATOM 725 C CA . ARG A 1 86 ? -0.973 -6.541 -9.524 1.00 90.75 86 ARG A CA 1
ATOM 726 C C . ARG A 1 86 ? -0.050 -6.532 -10.726 1.00 90.75 86 ARG A C 1
ATOM 728 O O . ARG A 1 86 ? -0.321 -5.891 -11.732 1.00 90.75 86 ARG A O 1
ATOM 735 N N . MET A 1 87 ? 1.026 -7.302 -10.649 1.00 85.19 87 MET A N 1
ATOM 736 C CA . MET A 1 87 ? 2.010 -7.371 -11.728 1.00 85.19 87 MET A CA 1
ATOM 737 C C . MET A 1 87 ? 1.385 -7.728 -13.090 1.00 85.19 87 MET A C 1
ATOM 739 O O . MET A 1 87 ? 1.742 -7.130 -14.098 1.00 85.19 87 MET A O 1
AT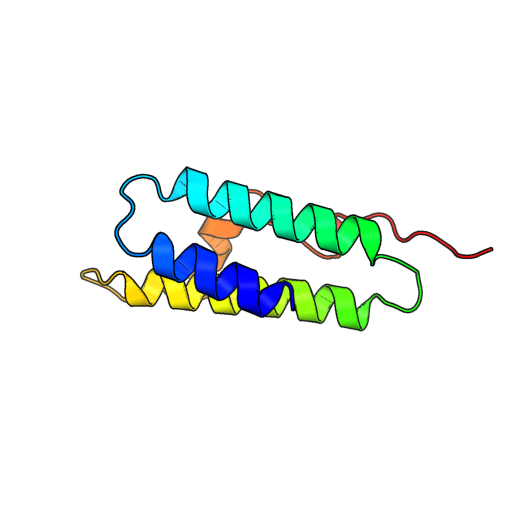OM 743 N N . ARG A 1 88 ? 0.408 -8.644 -13.103 1.00 84.56 88 ARG A N 1
ATOM 744 C CA . ARG A 1 88 ? -0.325 -9.061 -14.311 1.00 84.56 88 ARG A CA 1
ATOM 745 C C . ARG A 1 88 ? -1.192 -7.972 -14.949 1.00 84.56 88 ARG A C 1
ATOM 747 O O . ARG A 1 88 ? -1.601 -8.135 -16.088 1.00 84.56 88 ARG A O 1
ATOM 754 N N . ASP A 1 89 ? -1.478 -6.888 -14.231 1.00 84.88 89 ASP A N 1
ATOM 755 C CA . ASP A 1 89 ? -2.327 -5.807 -14.738 1.00 84.88 89 ASP A CA 1
ATOM 756 C C . ASP A 1 89 ? -1.549 -4.864 -15.685 1.00 84.88 89 ASP A C 1
ATOM 758 O O . ASP A 1 89 ? -2.130 -3.956 -16.273 1.00 84.88 89 ASP A O 1
ATOM 762 N N . PHE A 1 90 ? -0.234 -5.064 -15.846 1.00 83.00 90 PHE A N 1
ATOM 763 C CA . PHE A 1 90 ? 0.631 -4.202 -16.647 1.00 83.00 90 PHE A CA 1
ATOM 764 C C . PHE A 1 90 ? 1.193 -4.935 -17.863 1.00 83.00 90 PHE A C 1
ATOM 766 O O . PHE A 1 90 ? 1.876 -5.954 -17.731 1.00 83.00 90 PHE A O 1
ATOM 773 N N . ARG A 1 91 ? 0.997 -4.356 -19.053 1.00 78.75 91 ARG A N 1
ATOM 774 C CA . ARG A 1 91 ? 1.689 -4.810 -20.264 1.00 78.75 91 ARG A CA 1
ATOM 775 C C . ARG A 1 91 ? 3.185 -4.559 -20.116 1.00 78.75 91 ARG A C 1
ATOM 777 O O . ARG A 1 91 ? 3.610 -3.457 -19.767 1.00 78.75 91 ARG A O 1
ATOM 784 N N . THR A 1 92 ? 3.975 -5.601 -20.336 1.00 75.56 92 THR A N 1
ATOM 785 C CA . THR A 1 92 ? 5.430 -5.489 -20.403 1.00 75.56 92 THR A CA 1
ATOM 786 C C . THR A 1 92 ? 5.799 -4.788 -21.706 1.00 75.56 92 THR A C 1
ATOM 788 O O . THR A 1 92 ? 5.348 -5.214 -22.766 1.00 75.56 92 THR A O 1
ATOM 791 N N . LYS A 1 93 ? 6.603 -3.724 -21.639 1.00 73.25 93 LYS A N 1
ATOM 792 C CA . LYS A 1 93 ? 7.203 -3.149 -22.846 1.00 73.25 93 LYS A CA 1
ATOM 793 C C . LYS A 1 93 ? 8.387 -4.023 -23.261 1.00 73.25 93 LYS A C 1
ATOM 795 O O . LYS A 1 93 ? 9.331 -4.176 -22.479 1.00 73.25 93 LYS A O 1
ATOM 800 N N . SER A 1 94 ? 8.312 -4.608 -24.455 1.00 71.56 94 SER A N 1
ATOM 801 C CA . SER A 1 94 ? 9.464 -5.246 -25.095 1.00 71.56 94 SER A CA 1
ATOM 802 C C . SER A 1 94 ? 10.425 -4.159 -25.558 1.00 71.56 94 SER A C 1
ATOM 804 O O . SER A 1 94 ? 9.997 -3.190 -26.177 1.00 71.56 94 SER A O 1
ATOM 806 N N . MET A 1 95 ? 11.704 -4.306 -25.219 1.00 62.69 95 MET A N 1
ATOM 807 C CA . MET A 1 95 ? 12.771 -3.558 -25.877 1.00 62.69 95 MET A CA 1
ATOM 808 C C . MET A 1 95 ? 13.197 -4.423 -27.061 1.00 62.69 95 MET A C 1
ATOM 810 O O . MET A 1 95 ? 13.918 -5.399 -26.861 1.00 62.69 95 MET A O 1
ATOM 814 N N . LEU A 1 96 ? 12.614 -4.149 -28.225 1.00 56.66 96 LEU A N 1
ATOM 815 C CA . LEU A 1 96 ? 13.075 -4.617 -29.529 1.00 56.66 96 LEU A CA 1
ATOM 816 C C . LEU A 1 96 ? 13.563 -3.386 -30.286 1.00 56.66 96 LEU A C 1
ATOM 818 O O . LEU A 1 96 ? 12.864 -2.352 -30.167 1.00 56.66 96 LEU A O 1
#